Protein AF-A0A8S2YDD9-F1 (afdb_monomer_lite)

Organism: NCBI:txid392030

Secondary structure (DSSP, 8-state):
---PPPPPHHHHHHHHHHHIIIII-----SHHHHHHHH--TTEEEEEETTTTEEEEEE---TT------------------

pLDDT: mean 89.28, std 13.24, range [37.62, 98.19]

Sequence (81 aa):
SANIPALSKVEKALLCCKAEQIYANVPCGIMDQYTACMAKADHALLIDCRDNTSKYVPMKDKEVCVLVTNSNVKHELVAGT

InterPro domains:
  IPR014721 Small ribosomal subunit protein uS5 domain 2-type fold, subgroup [G3DSA:3.30.230.10] (1-66)
  IPR020568 Ribosomal protein uS5 domain 2-type superfamily [SSF54211] (7-60)

Structure (mmCIF, N/CA/C/O backbone):
data_AF-A0A8S2YDD9-F1
#
_entry.id   AF-A0A8S2YDD9-F1
#
loop_
_atom_site.group_PDB
_atom_site.id
_atom_site.type_symbol
_atom_site.label_atom_id
_atom_site.label_alt_id
_atom_site.label_comp_id
_atom_site.label_asym_id
_atom_site.label_entity_id
_atom_site.label_seq_id
_atom_site.pdbx_PDB_ins_code
_atom_site.Cartn_x
_atom_site.Cartn_y
_atom_site.Cartn_z
_atom_site.occupancy
_atom_site.B_iso_or_equiv
_atom_site.auth_seq_id
_atom_site.auth_comp_id
_atom_site.auth_asym_id
_atom_site.auth_atom_id
_atom_site.pdbx_PDB_model_num
ATOM 1 N N . SER A 1 1 ? 34.063 -7.171 1.737 1.00 50.28 1 SER A N 1
ATOM 2 C CA . SER A 1 1 ? 32.614 -7.185 2.005 1.00 50.28 1 SER A CA 1
ATOM 3 C C . SER A 1 1 ? 32.066 -5.854 1.534 1.00 50.28 1 SER A C 1
ATOM 5 O O . SER A 1 1 ? 32.476 -4.839 2.084 1.00 50.28 1 SER A O 1
ATOM 7 N N . ALA A 1 2 ? 31.312 -5.809 0.433 1.00 52.84 2 ALA A N 1
ATOM 8 C CA . ALA A 1 2 ? 30.797 -4.540 -0.081 1.00 52.84 2 ALA A CA 1
ATOM 9 C C . ALA A 1 2 ? 29.790 -3.970 0.929 1.00 52.84 2 ALA A C 1
ATOM 11 O O . ALA A 1 2 ? 28.836 -4.650 1.299 1.00 52.84 2 ALA A O 1
ATOM 12 N N . ASN A 1 3 ? 30.038 -2.753 1.410 1.00 61.12 3 ASN A N 1
ATOM 13 C CA . ASN A 1 3 ? 29.144 -2.041 2.314 1.00 61.12 3 ASN A CA 1
ATOM 14 C C . ASN A 1 3 ? 27.927 -1.575 1.502 1.00 61.12 3 ASN A C 1
ATOM 16 O O . ASN A 1 3 ? 27.971 -0.514 0.882 1.00 61.12 3 ASN A O 1
ATOM 20 N N . ILE A 1 4 ? 26.892 -2.412 1.407 1.00 67.50 4 ILE A N 1
ATOM 21 C CA . ILE A 1 4 ? 25.652 -2.048 0.716 1.00 67.50 4 ILE A CA 1
ATOM 22 C C . ILE A 1 4 ? 24.959 -0.993 1.586 1.00 67.50 4 ILE A C 1
ATOM 24 O O . ILE A 1 4 ? 24.607 -1.303 2.727 1.00 67.50 4 ILE A O 1
ATOM 28 N N . PRO A 1 5 ? 24.777 0.246 1.098 1.00 75.12 5 PRO A N 1
ATOM 29 C CA . PRO A 1 5 ? 24.102 1.275 1.871 1.00 75.12 5 PRO A CA 1
ATOM 30 C C . PRO A 1 5 ? 22.679 0.823 2.212 1.00 75.12 5 PRO A C 1
ATOM 32 O O . PRO A 1 5 ? 21.985 0.210 1.397 1.00 75.12 5 PRO A O 1
ATOM 35 N N . ALA A 1 6 ? 22.249 1.104 3.441 1.00 87.19 6 ALA A N 1
ATOM 36 C CA . ALA A 1 6 ? 20.904 0.772 3.881 1.00 87.19 6 ALA A CA 1
ATOM 37 C C . ALA A 1 6 ? 19.879 1.560 3.051 1.00 87.19 6 ALA A C 1
ATOM 39 O O . ALA A 1 6 ? 19.854 2.787 3.093 1.00 87.19 6 ALA A O 1
ATOM 40 N N . LEU A 1 7 ? 19.031 0.843 2.312 1.00 91.31 7 LEU A N 1
ATOM 41 C CA . LEU A 1 7 ? 17.984 1.445 1.488 1.00 91.31 7 LEU A CA 1
ATOM 42 C C . LEU A 1 7 ? 16.847 2.000 2.350 1.00 91.31 7 LEU A C 1
ATOM 44 O O . LEU A 1 7 ? 16.353 1.320 3.263 1.00 91.31 7 LEU A O 1
ATOM 48 N N . SER A 1 8 ? 16.365 3.189 1.996 1.00 93.81 8 SER A N 1
ATOM 49 C CA . SER A 1 8 ? 15.117 3.738 2.515 1.00 93.81 8 SER A CA 1
ATOM 50 C C . SER A 1 8 ? 13.918 2.882 2.090 1.00 93.81 8 SER A C 1
ATOM 52 O O . SER A 1 8 ? 13.968 2.088 1.149 1.00 93.81 8 SER A O 1
ATOM 54 N N . LYS A 1 9 ? 12.794 3.036 2.795 1.00 93.88 9 LYS A N 1
ATOM 55 C CA . LYS A 1 9 ? 11.559 2.304 2.475 1.00 93.88 9 LYS A CA 1
ATOM 56 C C . LYS A 1 9 ? 11.003 2.661 1.090 1.00 93.88 9 LYS A C 1
ATOM 58 O O . LYS A 1 9 ? 10.501 1.778 0.404 1.00 93.88 9 LYS A O 1
ATOM 63 N N . VAL A 1 10 ? 11.125 3.924 0.679 1.00 93.56 10 VAL A N 1
ATOM 64 C CA . VAL A 1 10 ? 10.665 4.394 -0.638 1.00 93.56 10 VAL A CA 1
ATOM 65 C C . VAL A 1 10 ? 11.532 3.810 -1.753 1.00 93.56 10 VAL A C 1
ATOM 67 O O . VAL A 1 10 ? 11.002 3.316 -2.743 1.00 93.56 10 VAL A O 1
ATOM 70 N N . GLU A 1 11 ? 12.856 3.769 -1.573 1.00 94.56 11 GLU A N 1
ATOM 71 C CA . GLU A 1 11 ? 13.758 3.132 -2.544 1.00 94.56 11 GLU A CA 1
ATOM 72 C C . GLU A 1 11 ? 13.453 1.641 -2.712 1.00 94.56 11 GLU A C 1
ATOM 74 O O . GLU A 1 11 ? 13.435 1.140 -3.834 1.00 94.56 11 GLU A O 1
ATOM 79 N N . LYS A 1 12 ? 13.147 0.933 -1.616 1.00 95.56 12 LYS A N 1
ATOM 80 C CA . LYS A 1 12 ? 12.714 -0.471 -1.683 1.00 95.56 12 LYS A CA 1
ATOM 81 C C . LYS A 1 12 ? 11.431 -0.629 -2.498 1.00 95.56 12 LYS A C 1
ATOM 83 O O . LYS A 1 12 ? 11.385 -1.489 -3.371 1.00 95.56 12 LYS A O 1
ATOM 88 N N . ALA A 1 13 ? 10.426 0.215 -2.262 1.00 95.31 13 ALA A N 1
ATOM 89 C CA . ALA A 1 13 ? 9.172 0.177 -3.013 1.00 95.31 13 ALA A CA 1
ATOM 90 C C . ALA A 1 13 ? 9.389 0.401 -4.520 1.00 95.31 13 ALA A C 1
ATOM 92 O O . ALA A 1 13 ? 8.869 -0.356 -5.338 1.00 95.31 13 ALA A O 1
ATOM 93 N N . LEU A 1 14 ? 10.213 1.389 -4.889 1.00 94.69 14 LEU A N 1
ATOM 94 C CA . LEU A 1 14 ? 10.557 1.681 -6.284 1.00 94.69 14 LEU A CA 1
ATOM 95 C C . LEU A 1 14 ? 11.301 0.520 -6.955 1.00 94.69 14 LEU A C 1
ATOM 97 O O . LEU A 1 14 ? 11.008 0.179 -8.100 1.00 94.69 14 LEU A O 1
ATOM 101 N N . LEU A 1 15 ? 12.242 -0.111 -6.247 1.00 95.69 15 LEU A N 1
ATOM 102 C CA . LEU A 1 15 ? 12.968 -1.273 -6.758 1.00 95.69 15 LEU A CA 1
ATOM 103 C C . LEU A 1 15 ? 12.049 -2.481 -6.960 1.00 95.69 15 LEU A C 1
ATOM 105 O O . LEU A 1 15 ? 12.171 -3.152 -7.981 1.00 95.69 15 LEU A O 1
ATOM 109 N N . CYS A 1 16 ? 11.116 -2.736 -6.041 1.00 95.75 16 CYS A N 1
ATOM 110 C CA . CYS A 1 16 ? 10.139 -3.815 -6.191 1.00 95.75 16 CYS A CA 1
ATOM 111 C C . CYS A 1 16 ? 9.171 -3.557 -7.356 1.00 95.75 16 CYS A C 1
ATOM 113 O O . CYS A 1 16 ? 8.916 -4.471 -8.132 1.00 95.75 16 CYS A O 1
ATOM 115 N N . CYS A 1 17 ? 8.696 -2.319 -7.534 1.00 95.06 17 CYS A N 1
ATOM 116 C CA . CYS A 1 17 ? 7.853 -1.945 -8.676 1.00 95.06 17 CYS A CA 1
ATOM 117 C C . CYS A 1 17 ? 8.597 -2.178 -10.001 1.00 95.06 17 CYS A C 1
ATOM 119 O O . CYS A 1 17 ? 8.106 -2.854 -10.904 1.00 95.06 17 CYS A O 1
ATOM 121 N N . LYS A 1 18 ? 9.855 -1.730 -10.078 1.00 95.56 18 LYS A N 1
ATOM 122 C CA . LYS A 1 18 ? 10.715 -1.992 -11.235 1.00 95.56 18 LYS A CA 1
ATOM 123 C C . LYS A 1 18 ? 10.946 -3.492 -11.459 1.00 95.56 18 LYS A C 1
ATOM 125 O O . LYS A 1 18 ? 11.032 -3.931 -12.603 1.00 95.56 18 LYS A O 1
ATOM 130 N N . ALA A 1 19 ? 11.062 -4.279 -10.391 1.00 95.94 19 ALA A N 1
ATOM 131 C CA . ALA A 1 19 ? 11.236 -5.721 -10.497 1.00 95.94 19 ALA A CA 1
ATOM 132 C C . ALA A 1 19 ? 9.988 -6.415 -11.069 1.00 95.94 19 ALA A C 1
ATOM 134 O O . ALA A 1 19 ? 10.136 -7.277 -11.930 1.00 95.94 19 ALA A O 1
ATOM 135 N N . GLU A 1 20 ? 8.778 -6.020 -10.665 1.00 94.94 20 GLU A N 1
ATOM 136 C CA . GLU A 1 20 ? 7.537 -6.548 -11.252 1.00 94.94 20 GLU A CA 1
ATOM 137 C C . GLU A 1 20 ? 7.419 -6.217 -12.741 1.00 94.94 20 GLU A C 1
ATOM 139 O O . GLU A 1 20 ? 7.118 -7.093 -13.553 1.00 94.94 20 GLU A O 1
ATOM 144 N N . GLN A 1 21 ? 7.759 -4.989 -13.124 1.00 93.50 21 GLN A N 1
ATOM 145 C 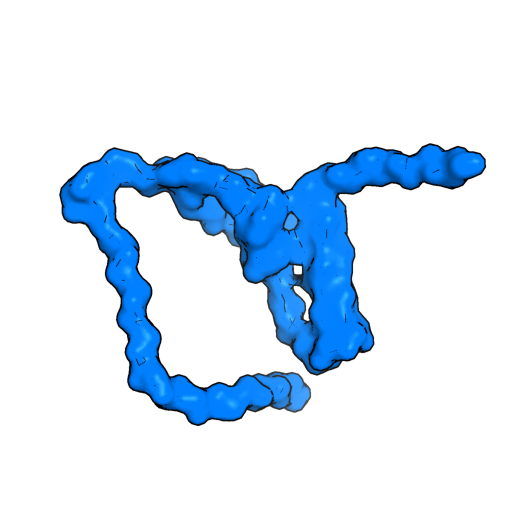CA . GLN A 1 21 ? 7.731 -4.575 -14.525 1.00 93.50 21 GLN A CA 1
ATOM 146 C C . GLN A 1 21 ? 8.745 -5.343 -15.384 1.00 93.50 21 GLN A C 1
ATOM 148 O O . GLN A 1 21 ? 8.408 -5.778 -16.480 1.00 93.50 21 GLN A O 1
ATOM 153 N N . ILE A 1 22 ? 9.978 -5.533 -14.900 1.00 95.44 22 ILE A N 1
ATOM 154 C CA . ILE A 1 22 ? 11.065 -6.137 -15.694 1.00 95.44 22 ILE A CA 1
ATOM 155 C C . ILE A 1 22 ? 11.030 -7.667 -15.675 1.00 95.44 22 ILE A C 1
ATOM 157 O O . ILE A 1 22 ? 11.298 -8.297 -16.694 1.00 95.44 22 ILE A O 1
ATOM 161 N N . TYR A 1 23 ? 10.752 -8.276 -14.523 1.00 94.12 23 TYR A N 1
ATOM 162 C CA . TYR A 1 23 ? 10.883 -9.724 -14.348 1.00 94.12 23 TYR A CA 1
ATOM 163 C C . TYR A 1 23 ? 9.546 -10.456 -14.398 1.00 94.12 23 TYR A C 1
ATOM 165 O O . TYR A 1 23 ? 9.501 -11.581 -14.890 1.00 94.12 23 TYR A O 1
ATOM 173 N N . ALA A 1 24 ? 8.462 -9.838 -13.920 1.00 91.19 24 ALA A N 1
ATOM 174 C CA . ALA A 1 24 ? 7.121 -10.414 -14.027 1.00 91.19 24 ALA A CA 1
ATOM 175 C C . ALA A 1 24 ? 6.372 -9.936 -15.285 1.00 91.19 24 ALA A C 1
ATOM 177 O O . ALA A 1 24 ? 5.338 -10.508 -15.617 1.00 91.19 24 ALA A O 1
ATOM 178 N N . ASN A 1 25 ? 6.908 -8.940 -16.007 1.00 89.56 25 ASN A N 1
ATOM 179 C CA . ASN A 1 25 ? 6.291 -8.320 -17.187 1.00 89.56 25 ASN A CA 1
ATOM 180 C C . ASN A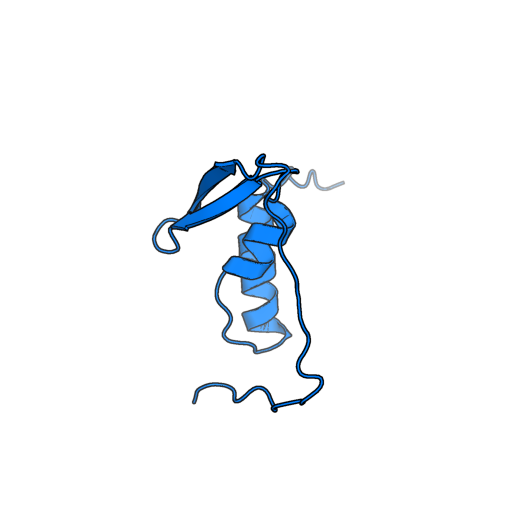 1 25 ? 4.877 -7.782 -16.912 1.00 89.56 25 ASN A C 1
ATOM 182 O O . ASN A 1 25 ? 4.016 -7.790 -17.791 1.00 89.56 25 ASN A O 1
ATOM 186 N N . VAL A 1 26 ? 4.630 -7.317 -15.685 1.00 88.19 26 VAL A N 1
ATOM 187 C CA . VAL A 1 26 ? 3.349 -6.724 -15.293 1.00 88.19 26 VAL A CA 1
ATOM 188 C C . VAL A 1 26 ? 3.494 -5.201 -15.328 1.00 88.19 26 VAL A C 1
ATOM 190 O O . VAL A 1 26 ? 4.302 -4.664 -14.569 1.00 88.19 26 VAL A O 1
ATOM 193 N N . PRO A 1 27 ? 2.736 -4.469 -16.167 1.00 87.50 27 PRO A N 1
ATOM 194 C CA . PRO A 1 27 ? 2.767 -3.006 -16.197 1.00 87.50 27 PRO A CA 1
ATOM 195 C C . PRO A 1 27 ? 2.008 -2.419 -14.992 1.00 87.50 27 PRO A C 1
ATOM 197 O O . PRO A 1 27 ? 0.952 -1.805 -15.133 1.00 87.50 27 PRO A O 1
ATOM 200 N N . CYS A 1 28 ? 2.523 -2.647 -13.782 1.00 89.38 28 CYS A N 1
ATOM 201 C CA . CYS A 1 28 ? 1.924 -2.188 -12.533 1.00 89.38 28 CYS A CA 1
ATOM 202 C C . CYS A 1 28 ? 2.350 -0.754 -12.174 1.00 89.38 28 CYS A C 1
ATOM 204 O O . CYS A 1 28 ? 3.391 -0.250 -12.611 1.00 89.38 28 CYS A O 1
ATOM 206 N N . GLY A 1 29 ? 1.536 -0.106 -11.337 1.00 91.50 29 GLY A N 1
ATOM 207 C CA . GLY A 1 29 ? 1.912 1.113 -10.618 1.00 91.50 29 GLY A CA 1
ATOM 208 C C . GLY A 1 29 ? 2.647 0.808 -9.306 1.00 91.50 29 GLY A C 1
ATOM 209 O O . GLY A 1 29 ? 2.900 -0.345 -8.982 1.00 91.50 29 GLY A O 1
ATOM 210 N N . ILE A 1 30 ? 2.959 1.850 -8.527 1.00 94.19 30 ILE A N 1
ATOM 211 C CA . ILE A 1 30 ? 3.767 1.751 -7.293 1.00 94.19 30 ILE A CA 1
ATOM 212 C C . ILE A 1 30 ? 2.972 1.359 -6.031 1.00 94.19 30 ILE A C 1
ATOM 214 O O . ILE A 1 30 ? 3.558 1.080 -4.988 1.00 94.19 30 ILE A O 1
ATOM 218 N N . MET A 1 31 ? 1.638 1.409 -6.080 1.00 94.75 31 MET A N 1
ATOM 219 C CA . MET A 1 31 ? 0.774 1.416 -4.891 1.00 94.75 31 MET A CA 1
ATOM 220 C C . MET A 1 31 ? 0.985 0.205 -3.969 1.00 94.75 31 MET A C 1
ATOM 222 O O . MET A 1 31 ? 1.088 0.377 -2.749 1.00 94.75 31 MET A O 1
ATOM 226 N N . ASP A 1 32 ? 1.092 -0.993 -4.542 1.00 95.38 32 ASP A N 1
ATOM 227 C CA . ASP A 1 32 ? 1.186 -2.244 -3.785 1.00 95.38 32 ASP A CA 1
ATOM 228 C C . ASP A 1 32 ? 2.535 -2.343 -3.071 1.00 95.38 32 ASP A C 1
ATOM 230 O O . ASP A 1 32 ? 2.602 -2.573 -1.859 1.00 95.38 32 ASP A O 1
ATOM 234 N N . GLN A 1 33 ? 3.624 -2.058 -3.788 1.00 95.81 33 GLN A N 1
ATOM 235 C CA . GLN A 1 33 ? 4.974 -2.101 -3.230 1.00 95.81 33 GLN A CA 1
ATOM 236 C C . GLN A 1 33 ? 5.194 -0.968 -2.224 1.00 95.81 33 GLN A C 1
ATOM 238 O O . GLN A 1 33 ? 5.856 -1.164 -1.200 1.00 95.81 33 GLN A O 1
ATOM 243 N N . TYR A 1 34 ? 4.614 0.210 -2.478 1.00 95.94 34 TYR A N 1
ATOM 244 C CA . TYR A 1 34 ? 4.674 1.349 -1.566 1.00 95.94 34 TYR A CA 1
ATOM 245 C C . TYR A 1 34 ? 3.965 1.031 -0.252 1.00 95.94 34 TYR A C 1
ATOM 247 O O . TYR A 1 34 ? 4.555 1.185 0.820 1.00 95.94 34 TYR A O 1
ATOM 255 N N . THR A 1 35 ? 2.733 0.523 -0.320 1.00 95.81 35 THR A N 1
ATOM 256 C CA . THR A 1 35 ? 1.953 0.144 0.864 1.00 95.81 35 THR A CA 1
ATOM 257 C C . THR A 1 35 ? 2.649 -0.961 1.651 1.00 95.81 35 THR A C 1
ATOM 259 O O . THR A 1 35 ? 2.807 -0.827 2.863 1.00 95.81 35 THR A O 1
ATOM 262 N N . ALA A 1 36 ? 3.166 -1.994 0.980 1.00 96.69 36 ALA A N 1
ATOM 263 C CA . ALA A 1 36 ? 3.900 -3.080 1.629 1.00 96.69 36 ALA A CA 1
ATOM 264 C C . ALA A 1 36 ? 5.141 -2.592 2.406 1.00 96.69 36 ALA A C 1
ATOM 266 O O . ALA A 1 36 ? 5.452 -3.120 3.473 1.00 96.69 36 ALA A O 1
ATOM 267 N N . CYS A 1 37 ? 5.838 -1.560 1.916 1.00 96.06 37 CYS A N 1
ATOM 268 C CA . CYS A 1 37 ? 7.025 -1.013 2.583 1.00 96.06 37 CYS A CA 1
ATOM 269 C C . CYS A 1 37 ? 6.699 0.025 3.673 1.00 96.06 37 CYS A C 1
ATOM 271 O O . CYS A 1 37 ? 7.422 0.134 4.672 1.00 96.06 37 CYS A O 1
ATOM 273 N N . MET A 1 38 ? 5.656 0.832 3.464 1.00 96.50 38 MET A N 1
ATOM 274 C CA . MET A 1 38 ? 5.382 2.047 4.241 1.00 96.50 38 MET A CA 1
ATOM 275 C C . MET A 1 38 ? 4.206 1.924 5.211 1.00 96.50 38 MET A C 1
ATOM 277 O O . MET A 1 38 ? 4.039 2.824 6.030 1.00 96.50 38 MET A O 1
ATOM 281 N N . ALA A 1 39 ? 3.410 0.851 5.166 1.00 95.94 39 ALA A N 1
ATOM 282 C CA . ALA A 1 39 ? 2.241 0.698 6.029 1.00 95.94 39 ALA A CA 1
ATOM 283 C C . ALA A 1 39 ? 2.571 0.864 7.521 1.00 95.94 39 ALA A C 1
ATOM 285 O O . ALA A 1 39 ? 3.642 0.495 8.018 1.00 95.94 39 ALA A O 1
ATOM 286 N N . LYS A 1 40 ? 1.605 1.429 8.242 1.00 96.88 40 LYS A N 1
ATOM 287 C CA . LYS A 1 40 ? 1.654 1.655 9.683 1.00 96.88 40 LYS A CA 1
ATOM 288 C C . LYS A 1 40 ? 0.321 1.226 10.282 1.00 96.88 40 LYS A C 1
ATOM 290 O O . LYS A 1 40 ? -0.721 1.523 9.709 1.00 96.88 40 LYS A O 1
ATOM 295 N N . ALA A 1 41 ? 0.369 0.566 11.439 1.00 96.06 41 ALA A N 1
ATOM 296 C CA . ALA A 1 41 ? -0.830 0.168 12.173 1.00 96.06 41 ALA A CA 1
ATOM 297 C C . ALA A 1 41 ? -1.789 1.357 12.363 1.00 96.06 41 ALA A C 1
ATOM 299 O O . ALA A 1 41 ? -1.338 2.476 12.629 1.00 96.06 41 ALA A O 1
ATOM 300 N N . ASP A 1 42 ? -3.088 1.105 12.206 1.00 95.88 42 ASP A N 1
ATOM 301 C CA . ASP A 1 42 ? -4.181 2.073 12.370 1.00 95.88 42 ASP A CA 1
ATOM 302 C C . ASP A 1 42 ? -4.107 3.302 11.445 1.00 95.88 42 ASP A C 1
ATOM 304 O O . ASP A 1 42 ? -4.575 4.385 11.806 1.00 95.88 42 ASP A O 1
ATOM 308 N N . HIS A 1 43 ? -3.474 3.184 10.272 1.00 97.75 43 HIS A N 1
ATOM 309 C CA . HIS A 1 43 ? -3.425 4.254 9.272 1.00 97.75 43 HIS A CA 1
ATOM 310 C C . HIS A 1 43 ? -3.621 3.708 7.854 1.00 97.75 43 HIS A C 1
ATOM 312 O O . HIS A 1 43 ? -3.004 2.718 7.466 1.00 97.75 43 HIS A O 1
ATOM 318 N N . ALA A 1 44 ? -4.402 4.427 7.053 1.00 97.00 44 ALA A N 1
ATOM 319 C CA . ALA A 1 44 ? -4.326 4.359 5.602 1.00 97.00 44 ALA A CA 1
ATOM 320 C C . ALA A 1 44 ? -3.154 5.211 5.087 1.00 97.00 44 ALA A C 1
ATOM 322 O O . ALA A 1 44 ? -2.624 6.082 5.787 1.00 97.00 44 ALA A O 1
ATOM 323 N N . LEU A 1 45 ? -2.766 4.975 3.836 1.00 97.19 45 LEU A N 1
ATOM 324 C CA . LEU A 1 45 ? -1.764 5.758 3.121 1.00 97.19 45 LEU A CA 1
ATOM 325 C C . LEU A 1 45 ? -2.431 6.522 1.981 1.00 97.19 45 LEU A C 1
ATOM 327 O O . LEU A 1 45 ? -2.975 5.920 1.061 1.00 97.19 45 LEU A O 1
ATOM 331 N N . LEU A 1 46 ? -2.349 7.849 2.028 1.00 97.06 46 LEU A N 1
ATOM 332 C CA . LEU A 1 46 ? -2.632 8.696 0.877 1.00 97.06 46 LEU A CA 1
ATOM 333 C C . LEU A 1 46 ? -1.326 8.894 0.109 1.00 97.06 46 LEU A C 1
ATOM 335 O O . LEU A 1 46 ? -0.401 9.507 0.646 1.00 97.06 46 LEU A O 1
ATOM 339 N N . ILE A 1 47 ? -1.255 8.363 -1.108 1.00 95.25 47 ILE A N 1
ATOM 340 C CA . ILE A 1 47 ? -0.059 8.376 -1.958 1.00 95.25 47 ILE A CA 1
ATOM 341 C C . ILE A 1 47 ? -0.290 9.353 -3.114 1.00 95.25 47 ILE A C 1
ATOM 343 O O . ILE A 1 47 ? -1.298 9.243 -3.812 1.00 95.25 47 ILE A O 1
ATOM 347 N N . ASP A 1 48 ? 0.636 10.288 -3.332 1.00 94.44 48 ASP A N 1
ATOM 348 C CA . ASP A 1 48 ? 0.699 11.049 -4.582 1.00 94.44 48 ASP A CA 1
ATOM 349 C C . ASP A 1 48 ? 1.632 10.324 -5.557 1.00 94.44 48 ASP A C 1
ATOM 351 O O . ASP A 1 48 ? 2.849 10.287 -5.390 1.00 94.44 48 ASP A O 1
ATOM 355 N N . CYS A 1 49 ? 1.052 9.711 -6.587 1.00 91.50 49 CYS A N 1
ATOM 356 C CA . CYS A 1 49 ? 1.800 8.914 -7.558 1.00 91.50 49 CYS A CA 1
ATOM 357 C C . CYS A 1 49 ? 2.642 9.754 -8.535 1.00 91.50 49 CYS A C 1
ATOM 359 O O . CYS A 1 49 ? 3.380 9.177 -9.330 1.00 91.50 49 CYS A O 1
ATOM 361 N N . ARG A 1 50 ? 2.527 11.092 -8.531 1.00 90.56 50 ARG A N 1
ATOM 362 C CA . ARG A 1 50 ? 3.340 11.958 -9.403 1.00 90.56 50 ARG A CA 1
ATOM 363 C C . ARG A 1 50 ? 4.738 12.182 -8.843 1.00 90.56 50 ARG A C 1
ATOM 365 O O . ARG A 1 50 ? 5.693 12.203 -9.611 1.00 90.56 50 ARG A O 1
ATOM 372 N N . ASP A 1 51 ? 4.855 12.341 -7.528 1.00 90.19 51 ASP A N 1
ATOM 373 C CA . ASP A 1 51 ? 6.126 12.604 -6.842 1.00 90.19 51 ASP A CA 1
ATOM 374 C C . ASP A 1 51 ? 6.514 11.521 -5.819 1.00 90.19 51 ASP A C 1
ATOM 376 O O . ASP A 1 51 ? 7.578 11.600 -5.205 1.00 90.19 51 ASP A O 1
ATOM 380 N N . ASN A 1 52 ? 5.691 10.478 -5.679 1.00 86.75 52 ASN A N 1
ATOM 381 C CA . ASN A 1 52 ? 5.853 9.372 -4.735 1.00 86.75 52 ASN A CA 1
ATOM 382 C C . ASN A 1 52 ? 5.939 9.824 -3.270 1.00 86.75 52 ASN A C 1
ATOM 384 O O . ASN A 1 52 ? 6.578 9.164 -2.446 1.00 86.75 52 ASN A O 1
ATOM 388 N N . THR A 1 53 ? 5.293 10.938 -2.927 1.00 93.06 53 THR A N 1
ATOM 389 C CA . THR A 1 53 ? 5.114 11.348 -1.536 1.00 93.06 53 THR A CA 1
ATOM 390 C C . THR A 1 53 ? 3.887 10.680 -0.920 1.00 93.06 53 THR A C 1
ATOM 392 O O . THR A 1 53 ? 2.971 10.220 -1.605 1.00 93.06 53 THR A O 1
ATOM 395 N N . SER A 1 54 ? 3.856 10.594 0.413 1.00 95.19 54 SER A N 1
ATOM 396 C CA . SER A 1 54 ? 2.732 9.972 1.114 1.00 95.19 54 SER A CA 1
ATOM 397 C C . SER A 1 54 ? 2.406 10.632 2.442 1.00 95.19 54 SER A C 1
ATOM 399 O O . SER A 1 54 ? 3.303 11.072 3.165 1.00 95.19 54 SER A O 1
ATOM 401 N N . LYS A 1 55 ? 1.126 10.601 2.811 1.00 97.62 55 LYS A N 1
ATOM 402 C CA . LYS A 1 55 ? 0.620 11.023 4.119 1.00 97.62 55 LYS A CA 1
ATOM 403 C C . LYS A 1 55 ? -0.112 9.868 4.793 1.00 97.62 55 LYS A C 1
ATOM 405 O O . LYS A 1 55 ? -0.925 9.191 4.170 1.00 97.62 55 LYS A O 1
ATOM 410 N N . TYR A 1 56 ? 0.155 9.672 6.081 1.00 98.19 56 TYR A N 1
ATOM 411 C CA . TYR A 1 56 ? -0.610 8.732 6.897 1.00 98.19 56 TYR A CA 1
ATOM 412 C C . TYR A 1 56 ? -1.957 9.349 7.269 1.00 98.19 56 TYR A C 1
ATOM 414 O O . TYR A 1 56 ? -2.000 10.438 7.844 1.00 98.19 56 TYR A O 1
ATOM 422 N N . VAL A 1 57 ? -3.041 8.635 6.986 1.00 97.56 57 VAL A N 1
ATOM 423 C CA . VAL A 1 57 ? -4.408 9.022 7.346 1.00 97.56 57 VAL A CA 1
ATOM 424 C C . VAL A 1 57 ? -4.876 8.102 8.478 1.00 97.56 57 VAL A C 1
ATOM 426 O O . VAL A 1 57 ? -5.007 6.902 8.246 1.00 97.56 57 VAL A O 1
ATOM 429 N N . PRO A 1 58 ? -5.083 8.602 9.711 1.00 97.25 58 PRO A N 1
ATOM 430 C CA . PRO A 1 58 ? -5.479 7.759 10.839 1.00 97.25 58 PRO A CA 1
ATOM 431 C C . PRO A 1 58 ? -6.814 7.037 10.609 1.00 97.25 58 PRO A C 1
ATOM 433 O O . PRO A 1 58 ? -7.797 7.656 10.214 1.00 97.25 58 PRO A O 1
ATOM 436 N N . MET A 1 59 ? -6.855 5.748 10.936 1.00 96.00 59 MET A N 1
ATOM 437 C CA . MET A 1 59 ? -8.041 4.888 10.936 1.00 96.00 59 MET A CA 1
ATOM 438 C C . MET A 1 59 ? -8.252 4.336 12.350 1.00 96.00 59 MET A C 1
ATOM 440 O O . MET A 1 59 ? -7.894 3.201 12.643 1.00 96.00 59 MET A O 1
ATOM 444 N N . LYS A 1 60 ? -8.750 5.186 13.256 1.00 94.62 60 LYS A N 1
ATOM 445 C CA . LYS A 1 60 ? -8.824 4.893 14.704 1.00 94.62 60 LYS A CA 1
ATOM 446 C C . LYS A 1 60 ? -10.243 4.782 15.259 1.00 94.62 60 LYS A C 1
ATOM 448 O O . LYS A 1 60 ? -10.400 4.588 16.464 1.00 94.62 60 LYS A O 1
ATOM 453 N N . ASP A 1 61 ? -11.254 4.966 14.417 1.00 95.62 61 ASP A N 1
ATOM 454 C CA . ASP A 1 61 ? -12.642 4.824 14.839 1.00 95.62 61 ASP A CA 1
ATOM 455 C C . ASP A 1 61 ? -12.946 3.344 15.093 1.00 95.62 61 ASP A C 1
ATOM 457 O O . ASP A 1 61 ? -12.790 2.515 14.199 1.00 95.62 61 ASP A O 1
ATOM 461 N N . LYS A 1 62 ? -13.331 3.017 16.329 1.00 93.75 62 LYS A N 1
ATOM 462 C CA . LYS A 1 62 ? -13.594 1.639 16.762 1.00 93.75 62 LYS A CA 1
ATOM 463 C C . LYS A 1 62 ? -14.945 1.118 16.281 1.00 93.75 62 LYS A C 1
ATOM 465 O O . LYS A 1 62 ? -15.131 -0.094 16.246 1.00 93.75 62 LYS A O 1
ATOM 470 N N . GLU A 1 63 ? -15.852 2.015 15.903 1.00 97.12 63 GLU A N 1
ATOM 471 C CA . GLU A 1 63 ? -17.168 1.663 15.365 1.00 97.12 63 GLU A CA 1
ATOM 472 C C . GLU A 1 63 ? -17.103 1.370 13.857 1.00 97.12 63 GLU A C 1
ATOM 474 O O . GLU A 1 63 ? -18.057 0.864 13.267 1.00 97.12 63 GLU A O 1
ATOM 479 N N . VAL A 1 64 ? -15.964 1.665 13.219 1.00 95.81 64 VAL A N 1
ATOM 480 C CA . VAL A 1 64 ? -15.734 1.443 11.792 1.00 95.81 64 VAL A CA 1
ATOM 481 C C . VAL A 1 64 ? -14.825 0.235 11.596 1.00 95.81 64 VAL A C 1
ATOM 483 O O . VAL A 1 64 ? -13.758 0.125 12.195 1.00 95.81 64 VAL A O 1
ATOM 486 N N . CYS A 1 65 ? -15.215 -0.658 10.687 1.00 95.38 65 CYS A N 1
ATOM 487 C CA . CYS A 1 65 ? -14.378 -1.771 10.252 1.00 95.38 65 CYS A CA 1
ATOM 488 C C . CYS A 1 65 ? -14.262 -1.816 8.725 1.00 95.38 65 CYS A C 1
ATOM 490 O O . CYS A 1 65 ? -15.138 -1.344 8.000 1.00 95.38 65 CYS A O 1
ATOM 492 N N . VAL A 1 66 ? -13.166 -2.400 8.236 1.00 95.06 66 VAL A N 1
ATOM 493 C CA . VAL A 1 66 ? -12.971 -2.691 6.812 1.00 95.06 66 VAL A CA 1
ATOM 494 C C . VAL A 1 66 ? -13.282 -4.165 6.588 1.00 95.06 66 VAL A C 1
ATOM 496 O O . VAL A 1 66 ? -12.528 -5.034 7.023 1.00 95.06 66 VAL A O 1
ATOM 499 N N . LEU A 1 67 ? -14.393 -4.448 5.909 1.00 96.94 67 LEU A N 1
ATOM 500 C CA . LEU A 1 67 ? -14.756 -5.800 5.493 1.00 96.94 67 LEU A CA 1
ATOM 501 C C . LEU A 1 67 ? -14.233 -6.060 4.077 1.00 96.94 67 LEU A C 1
ATOM 503 O O . LEU A 1 67 ? -14.650 -5.403 3.126 1.00 96.94 67 LEU A O 1
ATOM 507 N N . VAL A 1 68 ? -13.347 -7.044 3.929 1.00 96.88 68 VAL A N 1
ATOM 508 C CA . VAL A 1 68 ? -12.876 -7.511 2.618 1.00 96.88 68 VAL A CA 1
ATOM 509 C C . VAL A 1 68 ? -13.708 -8.722 2.199 1.00 96.88 68 VAL A C 1
ATOM 511 O O . VAL A 1 68 ? -13.629 -9.778 2.824 1.00 96.88 68 VAL A O 1
ATOM 514 N N . THR A 1 69 ? -14.500 -8.588 1.134 1.00 97.31 69 THR A N 1
ATOM 515 C CA . THR A 1 69 ? -15.290 -9.690 0.561 1.0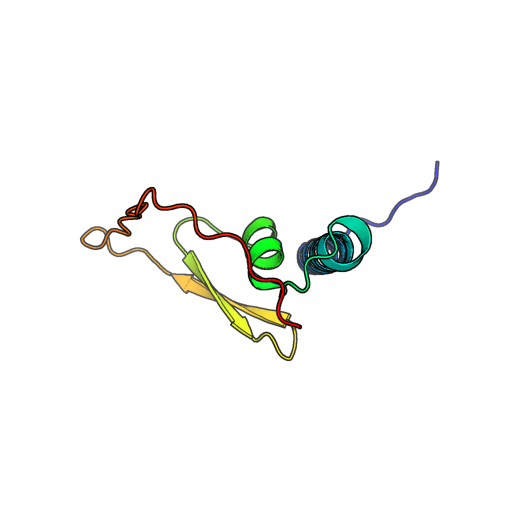0 97.31 69 THR A CA 1
ATOM 516 C C . THR A 1 69 ? -14.706 -10.105 -0.786 1.00 97.31 69 THR A C 1
ATOM 518 O O . THR A 1 69 ? -14.770 -9.357 -1.757 1.00 97.31 69 THR A O 1
ATOM 521 N N . ASN A 1 70 ? -14.133 -11.309 -0.853 1.00 95.12 70 ASN A N 1
ATOM 522 C CA . ASN A 1 70 ? -13.617 -11.879 -2.097 1.00 95.12 70 ASN A CA 1
ATOM 523 C C . ASN A 1 70 ? -14.772 -12.479 -2.917 1.00 95.12 70 ASN A C 1
ATOM 525 O O . ASN A 1 70 ? -15.470 -13.367 -2.428 1.00 95.12 70 ASN A O 1
ATOM 529 N N . SER A 1 71 ? -14.956 -12.022 -4.160 1.00 93.69 71 SER A N 1
ATOM 530 C CA . SER A 1 71 ? -15.993 -12.536 -5.069 1.00 93.69 71 SER A CA 1
ATOM 531 C C . SER A 1 71 ? -15.809 -14.015 -5.424 1.00 93.69 71 SER A C 1
ATOM 533 O O . SER A 1 71 ? -16.755 -14.649 -5.885 1.00 93.69 71 SER A O 1
ATOM 535 N N . ASN A 1 72 ? -14.603 -14.565 -5.233 1.00 93.12 72 ASN A N 1
ATOM 536 C CA . ASN A 1 72 ? -14.176 -15.906 -5.650 1.00 93.12 72 ASN A CA 1
ATOM 537 C C . ASN A 1 72 ? -14.277 -16.172 -7.164 1.00 93.12 72 ASN A C 1
ATOM 539 O O . ASN A 1 72 ? -14.020 -17.291 -7.610 1.00 93.12 72 ASN A O 1
ATOM 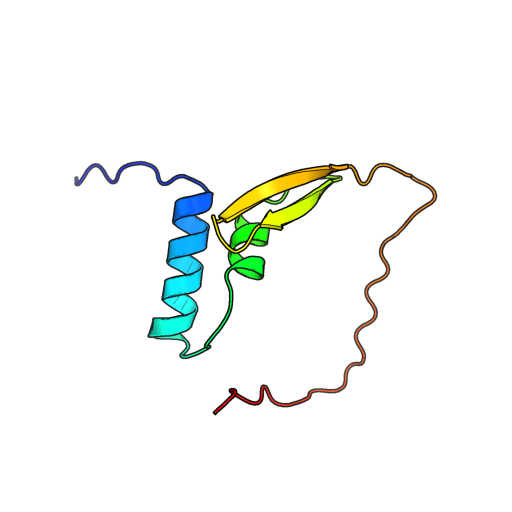543 N N . VAL A 1 73 ? -14.590 -15.154 -7.966 1.00 93.69 73 VAL A N 1
ATOM 544 C CA . VAL A 1 73 ? -14.532 -15.222 -9.426 1.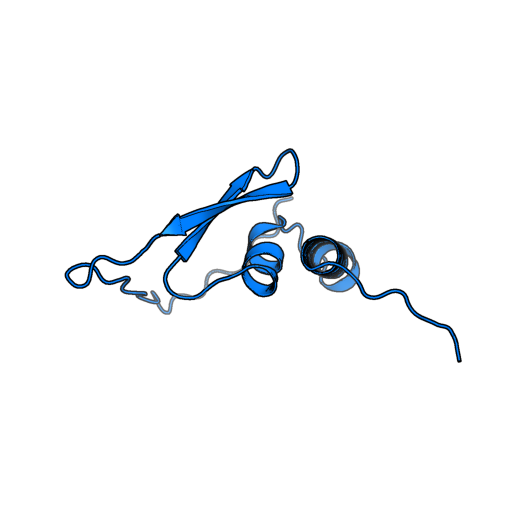00 93.69 73 VAL A CA 1
ATOM 545 C C . VAL A 1 73 ? -13.124 -14.838 -9.862 1.00 93.69 73 VAL A C 1
ATOM 547 O O . VAL A 1 73 ? -12.635 -13.758 -9.535 1.00 93.69 73 VAL A O 1
ATOM 550 N N . LYS A 1 74 ? -12.462 -15.722 -10.611 1.00 83.88 74 LYS A N 1
ATOM 551 C CA . LYS A 1 74 ? -11.163 -15.429 -11.223 1.00 83.88 74 LYS A CA 1
ATOM 552 C C . LYS A 1 74 ? -11.395 -14.828 -12.603 1.00 83.88 74 LYS A C 1
ATOM 554 O O . LYS A 1 74 ? -11.803 -15.536 -13.517 1.00 83.88 74 LYS A O 1
ATOM 559 N N . HIS A 1 75 ? -11.126 -13.537 -12.746 1.00 79.25 75 HIS A N 1
ATOM 560 C CA . HIS A 1 75 ? -10.933 -12.925 -14.056 1.00 79.25 75 HIS A CA 1
ATOM 561 C C . HIS A 1 75 ? -9.448 -13.012 -14.405 1.00 79.25 75 HIS A C 1
ATOM 563 O O . HIS A 1 75 ? -8.602 -12.773 -13.542 1.00 79.25 75 HIS A O 1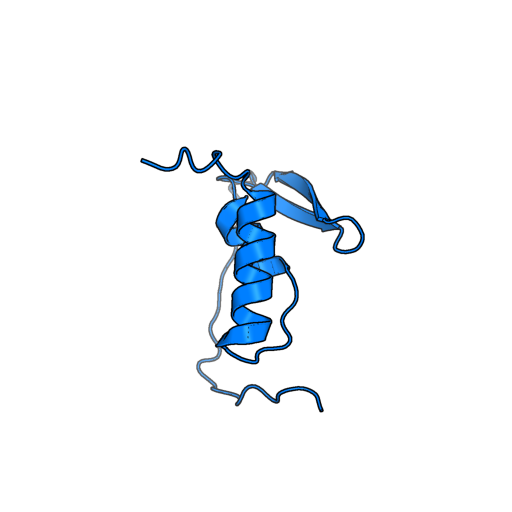
ATOM 569 N N . GLU A 1 76 ? -9.123 -13.392 -15.639 1.00 74.62 76 GLU A N 1
ATOM 570 C CA . GLU A 1 76 ? -7.738 -13.316 -16.099 1.00 74.62 76 GLU A CA 1
ATOM 571 C C . GLU A 1 76 ? -7.278 -11.855 -16.103 1.00 74.62 76 GLU A C 1
ATOM 573 O O . GLU A 1 76 ? -8.039 -10.948 -16.450 1.00 74.62 76 GLU A O 1
ATOM 578 N N . LEU A 1 77 ? -6.032 -11.628 -15.687 1.00 62.59 77 LEU A N 1
ATOM 579 C CA . LEU A 1 77 ? -5.393 -10.322 -15.788 1.00 62.59 77 LEU A CA 1
ATOM 580 C C . LEU A 1 77 ? -5.208 -10.003 -17.272 1.00 62.59 77 LEU A C 1
ATOM 582 O O . LEU A 1 77 ? -4.286 -10.502 -17.913 1.00 62.59 77 LEU A O 1
ATOM 586 N N . VAL A 1 78 ? -6.097 -9.175 -17.820 1.00 52.47 78 VAL A N 1
ATOM 587 C CA . VAL A 1 78 ? -5.910 -8.597 -19.149 1.00 52.47 78 VAL A CA 1
ATOM 588 C C . VAL A 1 78 ? -4.738 -7.630 -19.038 1.00 52.47 78 VAL A C 1
ATOM 590 O O . VAL A 1 78 ? -4.875 -6.537 -18.488 1.00 52.47 78 VAL A O 1
ATOM 593 N N . ALA A 1 79 ? -3.566 -8.048 -19.513 1.00 54.84 79 ALA A N 1
ATOM 594 C CA . ALA A 1 79 ? -2.470 -7.124 -19.747 1.00 54.84 79 ALA A CA 1
ATOM 595 C C . ALA A 1 79 ? -2.976 -6.092 -20.764 1.00 54.84 79 ALA A C 1
ATOM 597 O O . ALA A 1 79 ? -3.333 -6.454 -21.886 1.00 54.84 79 ALA A O 1
ATOM 598 N N . GLY A 1 80 ? -3.107 -4.833 -20.339 1.00 53.50 80 GLY A N 1
ATOM 599 C CA . GLY A 1 80 ? -3.461 -3.741 -21.240 1.00 53.50 80 GLY A CA 1
ATOM 600 C C . GLY A 1 80 ? -2.468 -3.718 -22.399 1.00 53.50 80 GLY A C 1
ATOM 601 O O . GLY A 1 80 ? -1.263 -3.693 -22.157 1.00 53.50 80 GLY A O 1
ATOM 602 N N . THR A 1 81 ? -2.992 -3.819 -23.622 1.00 37.62 81 THR A N 1
ATOM 603 C CA . THR A 1 81 ? -2.239 -3.752 -24.884 1.00 37.62 81 THR A CA 1
ATOM 604 C C . THR A 1 81 ? -1.451 -2.462 -25.015 1.00 37.62 81 THR A C 1
ATOM 606 O O . THR A 1 81 ? -2.048 -1.411 -24.680 1.00 37.62 81 THR A O 1
#

Radius of gyration: 16.34 Å; chains: 1; bounding box: 50×28×42 Å

Foldseek 3Di:
DDPDPDDDLLRQLVVVQVCCCPPVVAPDASVVSSCVSPPDPQWDWDADSVVRDIDTHGNPDPVDDDDDDDPPDDDPPDRDD